Protein AF-A0A2V9TB57-F1 (afdb_monomer)

Nearest PDB structures (foldseek):
  3kgw-assembly1_B  TM=5.598E-01  e=7.700E-01  Mus musculus
  1j04-assembly1_A  TM=5.989E-01  e=1.739E+00  Homo sapiens
  4cbs-assembly1_A-2  TM=5.830E-01  e=2.796E+00  Homo sapiens
  5luc-assembly1_A  TM=5.199E-01  e=5.511E+00  Homo sapiens
  4z4q-assembly1_B  TM=3.161E-01  e=8.863E+00  Streptococcus pneumoniae TIGR4

Sequence (65 aa):
MKSGRVRPPVLPKQSLAGIRILVGRARHQASALSADLRKLGADVIEIPFIEIHKPR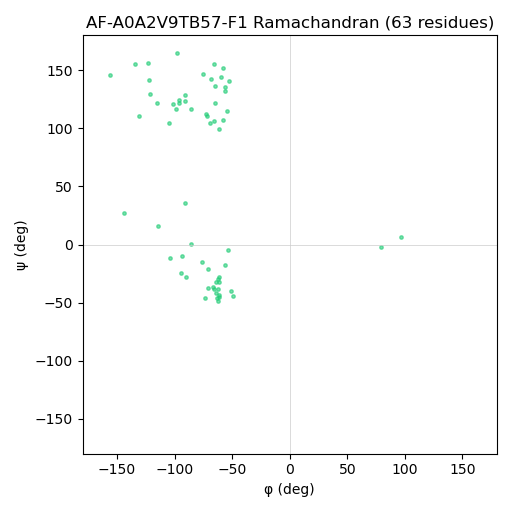SYQPLDSAL

Solvent-accessible surface area (backbone atoms only — not comparable to full-atom values): 4197 Å² total; per-residue (Å²): 132,84,81,75,78,75,76,74,80,84,71,59,76,49,75,34,55,90,40,77,44,80,42,65,35,33,66,89,60,34,56,65,55,46,53,56,43,42,61,23,36,26,48,72,46,81,45,66,72,48,80,92,73,85,70,97,64,62,62,74,58,66,75,72,111

pLDDT: mean 87.48, std 13.94, range [44.28, 97.81]

Structure (mmCIF, N/CA/C/O backbone):
data_AF-A0A2V9TB57-F1
#
_entry.id   AF-A0A2V9TB57-F1
#
loop_
_atom_site.group_PDB
_atom_site.id
_atom_site.type_symbol
_atom_site.label_atom_id
_atom_site.label_alt_id
_atom_site.label_comp_id
_atom_site.label_asym_id
_atom_site.label_entity_id
_atom_site.label_seq_id
_atom_site.pdbx_PDB_ins_code
_atom_site.Cartn_x
_atom_site.Cartn_y
_atom_site.Cartn_z
_atom_site.occupancy
_atom_site.B_iso_or_equiv
_atom_site.auth_seq_id
_atom_site.auth_comp_id
_atom_site.auth_asym_id
_atom_site.auth_atom_id
_atom_site.pdbx_PDB_model_num
ATOM 1 N N . MET A 1 1 ? 30.321 2.534 6.106 1.00 44.28 1 MET A N 1
ATOM 2 C CA . MET A 1 1 ? 29.757 3.591 6.978 1.00 44.28 1 MET A CA 1
ATOM 3 C C . MET A 1 1 ? 28.265 3.316 7.135 1.00 44.28 1 MET A C 1
ATOM 5 O O . MET A 1 1 ? 27.573 3.226 6.131 1.00 44.28 1 MET A O 1
ATOM 9 N N . LYS A 1 2 ? 27.797 2.990 8.348 1.00 45.41 2 LYS A N 1
ATOM 10 C CA . LYS A 1 2 ? 26.454 2.428 8.582 1.00 45.41 2 LYS A CA 1
ATOM 11 C C . LYS A 1 2 ? 25.387 3.515 8.399 1.00 45.41 2 LYS A C 1
ATOM 13 O O . 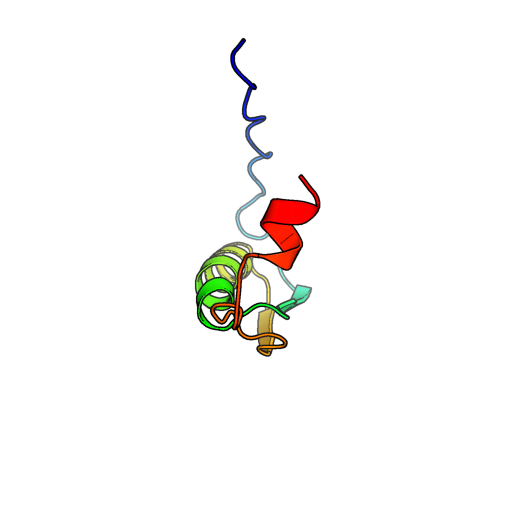LYS A 1 2 ? 25.323 4.435 9.204 1.00 45.41 2 LYS A O 1
ATOM 18 N N . SER A 1 3 ? 24.567 3.388 7.355 1.00 49.16 3 SER A N 1
ATOM 19 C CA . SER A 1 3 ? 23.346 4.179 7.170 1.00 49.16 3 SER A CA 1
ATOM 20 C C . SER A 1 3 ? 22.437 3.961 8.382 1.00 49.16 3 SER A C 1
ATOM 22 O O . SER A 1 3 ? 21.915 2.863 8.603 1.00 49.16 3 SER A O 1
ATOM 24 N N . GLY A 1 4 ? 22.347 4.979 9.237 1.00 50.66 4 GLY A N 1
ATOM 25 C CA . GLY A 1 4 ? 21.484 4.976 10.405 1.00 50.66 4 GLY A CA 1
ATOM 26 C C . GLY A 1 4 ? 20.037 4.950 9.942 1.00 50.66 4 GLY A C 1
ATOM 27 O O . GLY A 1 4 ? 19.524 5.955 9.459 1.00 50.66 4 GLY A O 1
ATOM 28 N N . ARG A 1 5 ? 19.366 3.802 10.088 1.00 63.44 5 ARG A N 1
ATOM 29 C CA . ARG A 1 5 ? 17.905 3.747 9.992 1.00 63.44 5 ARG A CA 1
ATOM 30 C C . ARG A 1 5 ? 17.348 4.635 11.099 1.00 63.44 5 ARG A C 1
ATOM 32 O O . ARG A 1 5 ? 17.303 4.221 12.257 1.00 63.44 5 ARG A O 1
ATOM 39 N N . VAL A 1 6 ? 16.963 5.856 10.740 1.00 64.88 6 VAL A N 1
ATOM 40 C CA . VAL A 1 6 ? 16.166 6.735 11.593 1.00 64.88 6 VAL A CA 1
ATOM 41 C C . VAL A 1 6 ? 14.924 5.936 11.965 1.00 64.88 6 VAL A C 1
ATOM 43 O O . VAL A 1 6 ? 14.163 5.522 11.088 1.00 64.88 6 VAL A O 1
ATOM 46 N N . ARG A 1 7 ? 14.766 5.613 13.252 1.00 62.25 7 ARG A N 1
ATOM 47 C CA . ARG A 1 7 ? 13.548 4.950 13.716 1.00 62.25 7 ARG A CA 1
ATOM 48 C C . ARG A 1 7 ? 12.407 5.943 13.503 1.00 62.25 7 ARG A C 1
ATOM 50 O O . ARG A 1 7 ? 12.507 7.052 14.027 1.00 62.25 7 ARG A O 1
ATOM 57 N N . PRO A 1 8 ? 11.364 5.593 12.734 1.00 63.31 8 PRO A N 1
ATOM 58 C CA . PRO A 1 8 ? 10.222 6.479 12.599 1.00 63.31 8 PRO A CA 1
ATOM 59 C C . PRO A 1 8 ? 9.609 6.718 13.989 1.00 63.31 8 PRO A C 1
ATOM 61 O O . PRO A 1 8 ? 9.633 5.806 14.826 1.00 63.31 8 PRO A O 1
ATOM 64 N N . PRO A 1 9 ? 9.104 7.934 14.263 1.00 68.00 9 PRO A N 1
ATOM 65 C CA . PRO A 1 9 ? 8.452 8.234 15.529 1.00 68.00 9 PRO A CA 1
ATOM 66 C C . PRO A 1 9 ? 7.298 7.255 15.754 1.00 68.00 9 PRO A C 1
ATOM 68 O O . PRO A 1 9 ? 6.531 6.955 14.837 1.00 68.00 9 PRO A O 1
ATOM 71 N N . VAL A 1 10 ? 7.193 6.731 16.977 1.00 70.81 10 VAL A N 1
ATOM 72 C CA . VAL A 1 10 ? 6.087 5.850 17.358 1.00 70.81 10 VAL A CA 1
ATOM 73 C C . VAL A 1 10 ? 4.826 6.702 17.400 1.00 70.81 10 VAL A C 1
ATOM 75 O O . VAL A 1 10 ? 4.638 7.504 18.312 1.00 70.81 10 VAL A O 1
ATOM 78 N N . LEU A 1 11 ? 3.979 6.555 16.384 1.00 68.50 11 LEU A N 1
ATOM 79 C CA . LEU A 1 11 ? 2.682 7.208 16.361 1.00 68.50 11 LEU A CA 1
ATOM 80 C C . LEU A 1 11 ? 1.772 6.587 17.436 1.00 68.50 11 LEU A C 1
ATOM 82 O O . LEU A 1 11 ? 1.807 5.369 17.643 1.00 68.50 11 LEU A O 1
ATOM 86 N N . PRO A 1 12 ? 0.941 7.392 18.120 1.00 77.56 12 PRO A N 1
ATOM 87 C CA . PRO A 1 12 ? -0.044 6.869 19.057 1.00 77.56 12 PRO A CA 1
ATOM 88 C C . PRO A 1 12 ? -0.996 5.896 18.347 1.00 77.56 12 PRO A C 1
ATOM 90 O O . PRO A 1 12 ? -1.258 6.026 17.148 1.00 77.56 12 PRO A O 1
ATOM 93 N N . LYS A 1 13 ? -1.539 4.934 19.108 1.00 74.62 13 LYS A N 1
ATOM 94 C CA . LYS A 1 13 ? -2.347 3.783 18.642 1.00 74.62 13 LYS A CA 1
ATOM 95 C C . LYS A 1 13 ? -3.571 4.117 17.763 1.00 74.62 13 LYS A C 1
ATOM 97 O O . LYS A 1 13 ? -4.219 3.197 17.289 1.00 74.62 13 LYS A O 1
ATOM 102 N N . GLN A 1 14 ? -3.899 5.390 17.554 1.00 87.19 14 GLN A N 1
ATOM 103 C CA . GLN A 1 14 ? -5.045 5.868 16.772 1.00 87.19 14 GLN A CA 1
ATOM 104 C C . GLN A 1 14 ? -4.731 7.152 15.986 1.00 87.19 14 GLN A C 1
ATOM 106 O O . GLN A 1 14 ? -5.609 7.969 15.728 1.00 87.19 14 GLN A O 1
ATOM 111 N N . SER A 1 15 ? -3.465 7.369 15.628 1.00 93.75 15 SER A N 1
ATOM 112 C CA . SER A 1 15 ? -3.033 8.577 14.903 1.00 93.75 15 SER A CA 1
ATOM 113 C C . SER A 1 15 ? -3.763 8.840 13.578 1.00 93.75 15 SER A C 1
ATOM 115 O O . SER A 1 15 ? -3.720 9.967 13.095 1.00 93.75 15 SER A O 1
ATOM 117 N N . LEU A 1 16 ? -4.431 7.836 13.000 1.00 95.50 16 LEU A N 1
ATOM 118 C CA . LEU A 1 16 ? -5.185 7.948 11.750 1.00 95.50 16 LEU A CA 1
ATOM 119 C C . LEU A 1 16 ? -6.698 7.740 11.934 1.00 95.50 16 L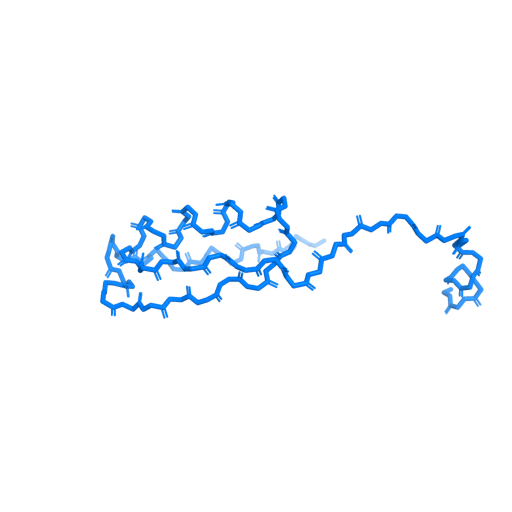EU A C 1
ATOM 121 O O . LEU A 1 16 ? -7.405 7.509 10.953 1.00 95.50 16 LEU A O 1
ATOM 125 N N . ALA A 1 17 ? -7.209 7.804 13.168 1.00 95.81 17 ALA A N 1
ATOM 126 C CA . ALA A 1 17 ? -8.637 7.658 13.433 1.00 95.81 17 ALA A CA 1
ATOM 127 C C . ALA A 1 17 ? -9.472 8.678 12.641 1.00 95.81 17 ALA A C 1
ATOM 129 O O . ALA A 1 17 ? -9.174 9.870 12.621 1.00 95.81 17 ALA A O 1
ATOM 130 N N . GLY A 1 18 ? -10.526 8.193 11.980 1.00 95.38 18 GLY A N 1
ATOM 131 C CA . GLY A 1 18 ? -11.425 9.015 11.163 1.00 95.38 18 GLY A CA 1
ATOM 132 C C . GLY A 1 18 ? -10.890 9.368 9.770 1.00 95.38 18 GLY A C 1
ATOM 133 O O . GLY A 1 18 ? -11.607 9.995 8.993 1.00 95.38 18 GLY A O 1
ATOM 134 N N . ILE A 1 19 ? -9.669 8.949 9.421 1.00 97.44 19 ILE A N 1
ATOM 135 C CA . ILE A 1 19 ? -9.092 9.182 8.094 1.00 97.44 19 ILE A CA 1
ATOM 136 C C . ILE A 1 19 ? -9.420 8.004 7.179 1.00 97.44 19 ILE A C 1
ATOM 138 O O . ILE A 1 19 ? -9.142 6.849 7.505 1.00 97.44 19 ILE A O 1
ATOM 142 N N . ARG A 1 20 ? -9.960 8.310 5.995 1.00 97.75 20 ARG A N 1
ATOM 143 C CA . ARG A 1 20 ? -10.147 7.341 4.914 1.00 97.75 20 ARG A CA 1
ATOM 144 C C . ARG A 1 20 ? -8.986 7.420 3.926 1.00 97.75 20 ARG A C 1
ATOM 146 O O . ARG A 1 20 ? -8.708 8.488 3.387 1.00 97.75 20 ARG A O 1
ATOM 153 N N . ILE A 1 21 ? -8.318 6.296 3.682 1.00 96.88 21 ILE A N 1
ATOM 154 C CA . ILE A 1 21 ? -7.107 6.208 2.857 1.00 96.88 21 ILE A CA 1
ATOM 155 C C . ILE A 1 21 ? -7.341 5.252 1.688 1.00 96.88 21 ILE A C 1
ATOM 157 O O . ILE A 1 21 ? -7.751 4.107 1.874 1.00 96.88 21 ILE A O 1
ATOM 161 N N . LEU A 1 22 ? -7.022 5.716 0.479 1.00 96.81 22 LEU A N 1
ATOM 162 C CA . LEU A 1 22 ? -6.976 4.889 -0.722 1.00 96.81 22 LEU A CA 1
ATOM 163 C C . LEU A 1 22 ? -5.563 4.324 -0.921 1.00 96.81 22 LEU A C 1
ATOM 165 O O . LEU A 1 22 ? -4.597 5.079 -1.038 1.00 96.81 22 LEU A O 1
ATOM 169 N N . VAL A 1 23 ? -5.439 3.002 -1.012 1.00 95.88 23 VAL A N 1
ATOM 170 C CA . VAL A 1 23 ? -4.169 2.313 -1.276 1.00 95.88 23 VAL A CA 1
ATOM 171 C C . VAL A 1 23 ? -4.140 1.812 -2.720 1.00 95.88 23 VAL A C 1
ATOM 173 O O . VAL A 1 23 ? -4.756 0.802 -3.050 1.00 95.88 23 VAL A O 1
ATOM 176 N N . GLY A 1 24 ? -3.379 2.518 -3.563 1.00 94.69 24 GLY A N 1
ATOM 177 C CA . GLY A 1 24 ? -3.193 2.261 -5.000 1.00 94.69 24 GLY A CA 1
ATOM 178 C C . GLY A 1 24 ? -2.008 1.349 -5.355 1.00 94.69 24 GLY A C 1
ATOM 179 O O . GLY A 1 24 ? -1.298 1.621 -6.320 1.00 94.69 24 GLY A O 1
ATOM 180 N N . ARG A 1 25 ? -1.687 0.335 -4.540 1.00 92.62 25 ARG A N 1
ATOM 181 C CA . ARG A 1 25 ? -0.484 -0.510 -4.734 1.00 92.62 25 ARG A CA 1
ATOM 182 C C . ARG A 1 25 ? -0.782 -1.823 -5.449 1.00 92.62 25 ARG A C 1
ATOM 184 O O . ARG A 1 25 ? -1.925 -2.259 -5.502 1.00 92.62 25 ARG A O 1
ATOM 191 N N . ALA A 1 26 ? 0.266 -2.489 -5.944 1.00 91.56 26 ALA A N 1
ATOM 192 C CA . ALA A 1 26 ? 0.152 -3.864 -6.422 1.00 91.56 26 ALA A CA 1
ATOM 193 C C . ALA 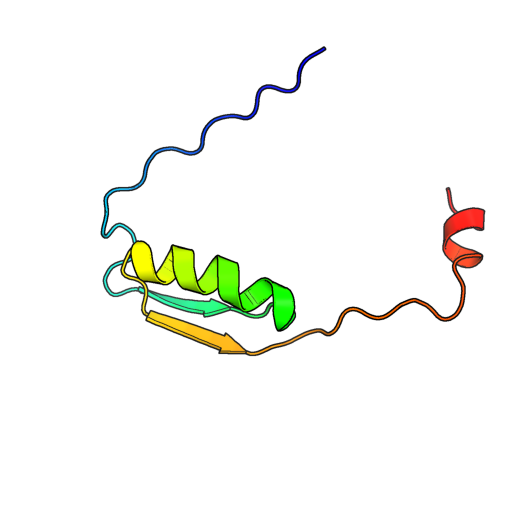A 1 26 ? -0.492 -4.753 -5.350 1.00 91.56 26 ALA A C 1
ATOM 195 O O . ALA A 1 26 ? -0.180 -4.620 -4.164 1.00 91.56 26 ALA A O 1
ATOM 196 N N . ARG A 1 27 ? -1.360 -5.683 -5.765 1.00 88.25 27 ARG A N 1
ATOM 197 C CA . ARG A 1 27 ? -2.176 -6.508 -4.854 1.00 88.25 27 ARG A CA 1
ATOM 198 C C . ARG A 1 27 ? -1.357 -7.165 -3.735 1.00 88.25 27 ARG A C 1
ATOM 200 O O . ARG A 1 27 ? -1.750 -7.110 -2.576 1.00 88.25 27 ARG A O 1
ATOM 207 N N . HIS A 1 28 ? -0.191 -7.722 -4.064 1.00 88.50 28 HIS A N 1
ATOM 208 C CA . HIS A 1 28 ? 0.687 -8.383 -3.092 1.00 88.50 28 HIS A CA 1
ATOM 209 C C . HIS A 1 28 ? 1.373 -7.414 -2.106 1.00 88.50 28 HIS A C 1
ATOM 211 O O . HIS A 1 28 ? 1.781 -7.831 -1.028 1.00 88.50 28 HIS A O 1
ATOM 217 N N . GLN A 1 29 ? 1.489 -6.125 -2.444 1.00 89.50 29 GLN A N 1
ATOM 218 C CA . GLN A 1 29 ? 2.066 -5.090 -1.575 1.00 89.50 29 GLN A CA 1
ATOM 219 C C . GLN A 1 29 ? 1.004 -4.341 -0.760 1.00 89.50 29 GLN A C 1
ATOM 221 O O . GLN A 1 29 ? 1.318 -3.781 0.290 1.00 89.50 29 GLN A O 1
ATOM 226 N N . ALA A 1 30 ? -0.241 -4.302 -1.244 1.00 90.69 30 ALA A N 1
ATOM 227 C CA . ALA A 1 30 ? -1.323 -3.534 -0.634 1.00 90.69 30 ALA A CA 1
ATOM 228 C C . ALA A 1 30 ? -1.713 -4.064 0.755 1.00 90.69 30 ALA A C 1
ATOM 230 O O . ALA A 1 30 ? -1.954 -3.266 1.660 1.00 90.69 30 ALA A O 1
ATOM 231 N N . SER A 1 31 ? -1.715 -5.387 0.946 1.00 89.31 31 SER A N 1
ATOM 232 C CA . SER A 1 31 ? -2.219 -6.019 2.174 1.00 89.3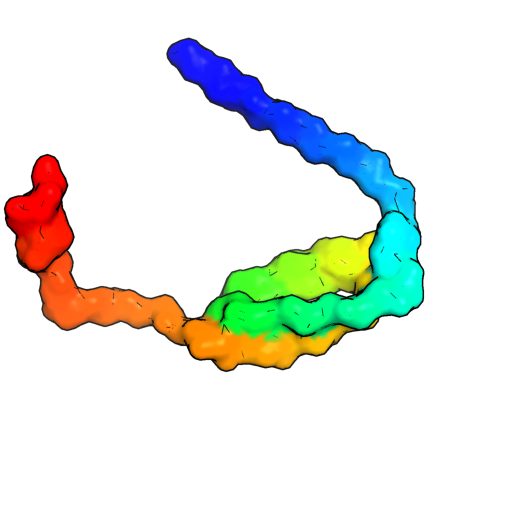1 31 SER A CA 1
ATOM 233 C C . SER A 1 31 ? -1.426 -5.624 3.428 1.00 89.31 31 SER A C 1
ATOM 235 O O . SER A 1 31 ? -2.018 -5.191 4.416 1.00 89.31 31 SER A O 1
ATOM 237 N N . ALA A 1 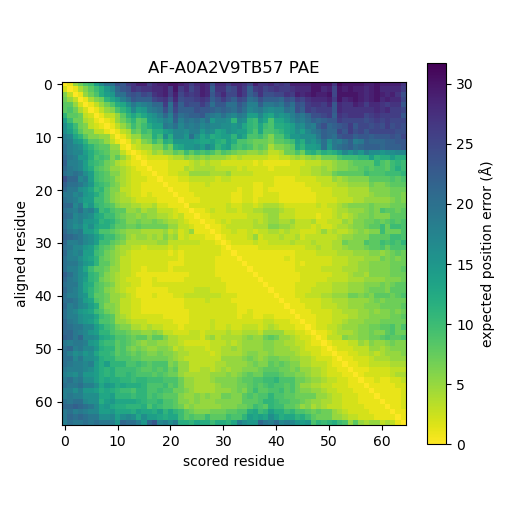32 ? -0.089 -5.695 3.378 1.00 92.25 32 ALA A N 1
ATOM 238 C CA . ALA A 1 32 ? 0.762 -5.368 4.526 1.00 92.25 32 ALA A CA 1
ATOM 239 C C . ALA A 1 32 ? 0.623 -3.894 4.940 1.00 92.25 32 ALA A C 1
ATOM 241 O O . ALA A 1 32 ? 0.405 -3.594 6.112 1.00 92.25 32 ALA A O 1
ATOM 242 N N . LEU A 1 33 ? 0.660 -2.980 3.963 1.00 93.75 33 LEU A N 1
ATOM 243 C CA . LEU A 1 33 ? 0.475 -1.550 4.212 1.00 93.75 33 LEU A CA 1
ATOM 244 C C . LEU A 1 33 ? -0.910 -1.257 4.803 1.00 93.75 33 LEU A C 1
ATOM 246 O O . LEU A 1 33 ? -1.032 -0.519 5.777 1.00 93.75 33 LEU A O 1
ATOM 250 N N . SER A 1 34 ? -1.955 -1.858 4.238 1.00 95.44 34 SER A N 1
ATOM 251 C CA . SER A 1 34 ? -3.331 -1.629 4.678 1.00 95.44 34 SER A CA 1
ATOM 252 C C . SER A 1 34 ? -3.578 -2.156 6.089 1.00 95.44 34 SER A C 1
ATOM 254 O O . SER A 1 34 ? -4.281 -1.514 6.866 1.00 95.44 34 SER A O 1
ATOM 256 N N . ALA A 1 35 ? -2.969 -3.287 6.458 1.00 94.81 35 ALA A N 1
ATOM 257 C CA . ALA A 1 35 ? -3.032 -3.808 7.820 1.00 94.81 35 ALA A CA 1
ATOM 258 C C . ALA A 1 35 ? -2.422 -2.829 8.836 1.00 94.81 35 ALA A C 1
ATOM 260 O O . ALA A 1 35 ? -3.014 -2.593 9.888 1.00 94.81 35 ALA A O 1
ATOM 261 N N . ASP A 1 36 ? -1.276 -2.228 8.520 1.00 94.19 36 ASP A N 1
ATOM 262 C CA . ASP A 1 36 ? -0.617 -1.278 9.420 1.00 94.19 36 ASP A CA 1
ATOM 263 C C . ASP A 1 36 ? -1.379 0.050 9.531 1.00 94.19 36 ASP A C 1
ATOM 265 O O . ASP A 1 36 ? -1.528 0.579 10.631 1.00 94.19 36 ASP A O 1
ATOM 269 N N . LEU A 1 37 ? -1.961 0.542 8.435 1.00 95.25 37 LEU A N 1
ATOM 270 C CA . LEU A 1 37 ? -2.832 1.723 8.457 1.00 95.25 37 LEU A CA 1
ATOM 271 C C . LEU A 1 37 ? -4.108 1.487 9.284 1.00 95.25 37 LEU A C 1
ATOM 273 O O . LEU A 1 37 ? -4.483 2.338 10.093 1.00 95.25 37 LEU A O 1
ATOM 277 N N . ARG A 1 38 ? -4.738 0.310 9.153 1.00 95.19 38 ARG A N 1
ATOM 278 C CA . ARG A 1 38 ? -5.908 -0.076 9.965 1.00 95.19 38 ARG A CA 1
ATOM 279 C C . ARG A 1 38 ? -5.566 -0.156 11.455 1.00 95.19 38 ARG A C 1
ATOM 281 O O . ARG A 1 38 ? -6.353 0.303 12.278 1.00 95.19 38 ARG A O 1
ATOM 288 N N . LYS A 1 39 ? -4.377 -0.656 11.825 1.00 94.94 39 LYS A N 1
ATOM 289 C CA . LYS A 1 39 ? -3.903 -0.659 13.229 1.00 94.94 39 LYS A CA 1
ATOM 290 C C . LYS A 1 39 ? -3.756 0.748 13.813 1.00 94.94 39 LYS A C 1
ATOM 292 O O . LYS A 1 39 ? -3.864 0.900 15.024 1.00 94.94 39 LYS A O 1
ATOM 297 N N . LEU A 1 40 ? -3.501 1.751 12.972 1.00 95.56 40 LEU A N 1
ATOM 298 C CA . LEU A 1 40 ? -3.435 3.161 13.364 1.00 95.56 40 LEU A CA 1
ATOM 299 C C . LEU A 1 40 ? -4.811 3.853 13.362 1.00 95.56 40 LEU A C 1
ATOM 301 O O . LEU A 1 40 ? -4.880 5.039 13.680 1.00 95.56 40 LEU A O 1
ATOM 305 N N . GLY A 1 41 ? -5.892 3.139 13.030 1.00 95.38 41 GLY A N 1
ATOM 306 C CA . GLY A 1 41 ? -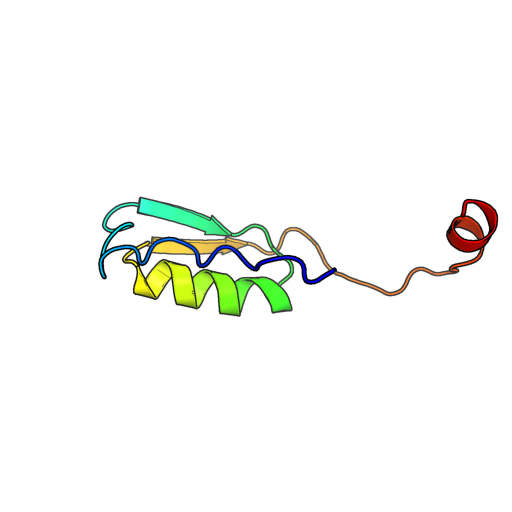7.269 3.639 13.070 1.00 95.38 41 GLY A CA 1
ATOM 307 C C . GLY A 1 41 ? -7.828 4.151 11.740 1.00 95.38 41 GLY A C 1
ATOM 308 O O . GLY A 1 41 ? -8.934 4.687 11.736 1.00 95.38 41 GLY A O 1
ATOM 309 N N . ALA A 1 42 ? -7.105 3.995 10.627 1.00 97.31 42 ALA A N 1
ATOM 310 C CA . ALA A 1 42 ? -7.598 4.417 9.317 1.00 97.31 42 ALA A CA 1
ATOM 311 C C . ALA A 1 42 ? -8.659 3.460 8.747 1.00 97.31 42 ALA A C 1
ATOM 313 O O . ALA A 1 42 ? -8.560 2.237 8.892 1.00 97.31 42 ALA A O 1
ATOM 314 N N . ASP A 1 43 ? -9.609 4.020 7.999 1.00 97.81 43 ASP A N 1
ATOM 315 C CA . ASP A 1 43 ? -10.486 3.284 7.085 1.00 97.81 43 ASP A CA 1
ATOM 316 C C . ASP A 1 43 ? -9.780 3.144 5.727 1.00 97.81 43 ASP A C 1
ATOM 318 O O . ASP A 1 43 ? -9.459 4.142 5.081 1.00 97.81 43 ASP A O 1
ATOM 322 N N . VAL A 1 44 ? -9.475 1.916 5.304 1.00 97.19 44 VAL A N 1
ATOM 323 C CA . VAL A 1 44 ? -8.601 1.666 4.146 1.00 97.19 44 VAL A CA 1
ATOM 324 C C . VAL A 1 44 ? -9.350 0.986 3.012 1.00 97.19 44 VAL A C 1
ATOM 326 O O . VAL A 1 44 ? -9.814 -0.150 3.163 1.00 97.19 44 VAL A O 1
ATOM 329 N N . ILE A 1 45 ? -9.350 1.645 1.851 1.00 96.38 45 ILE A N 1
ATOM 330 C CA . ILE A 1 45 ? -9.857 1.126 0.579 1.00 96.38 45 ILE A CA 1
ATOM 331 C C . ILE A 1 45 ? -8.666 0.677 -0.269 1.00 96.38 45 ILE A C 1
ATOM 333 O O . ILE A 1 45 ? -7.786 1.470 -0.596 1.00 96.38 45 ILE A O 1
ATOM 337 N N . GLU A 1 46 ? -8.640 -0.597 -0.644 1.00 95.25 46 GLU A N 1
ATOM 338 C CA . GLU A 1 46 ? -7.594 -1.168 -1.495 1.00 95.25 46 GLU A CA 1
ATOM 339 C C . GLU A 1 46 ? -8.059 -1.184 -2.954 1.00 95.25 46 GLU A C 1
ATOM 341 O O . GLU A 1 46 ? -9.067 -1.815 -3.273 1.00 95.25 46 GLU A O 1
ATOM 346 N N . ILE A 1 47 ? -7.317 -0.522 -3.849 1.00 94.38 47 ILE A N 1
ATOM 347 C CA . ILE A 1 47 ? -7.554 -0.594 -5.297 1.00 94.38 47 ILE A CA 1
ATOM 348 C C . ILE A 1 47 ? -6.222 -0.889 -5.999 1.00 94.38 47 ILE A C 1
ATOM 350 O O . ILE A 1 47 ? -5.337 -0.035 -6.018 1.00 94.38 47 ILE A O 1
ATOM 354 N N . PRO A 1 48 ? -6.036 -2.085 -6.582 1.00 90.62 48 PRO A N 1
ATOM 355 C CA . PRO A 1 48 ? -4.790 -2.418 -7.256 1.00 90.62 48 PRO A CA 1
ATOM 356 C C . PRO A 1 48 ? -4.656 -1.647 -8.574 1.00 90.62 48 PRO A C 1
ATOM 358 O O . PRO A 1 48 ? -5.388 -1.911 -9.521 1.00 90.62 48 PRO A O 1
ATOM 361 N N . PHE A 1 49 ? -3.719 -0.695 -8.632 1.00 91.06 49 PHE A N 1
ATOM 362 C CA . PHE A 1 49 ? -3.492 0.137 -9.827 1.00 91.06 49 PHE A CA 1
ATOM 363 C C . PHE A 1 49 ? -2.474 -0.461 -10.798 1.00 91.06 49 PHE A C 1
ATOM 365 O O . PHE A 1 49 ? -2.521 -0.180 -11.991 1.00 91.06 49 PHE A O 1
ATOM 372 N N . ILE A 1 50 ? -1.531 -1.253 -10.287 1.00 90.62 50 ILE A N 1
ATOM 373 C CA . ILE A 1 50 ? -0.421 -1.801 -11.068 1.00 90.62 50 ILE A CA 1
ATOM 374 C C . ILE A 1 50 ? -0.221 -3.283 -10.768 1.00 90.62 50 ILE A C 1
ATOM 376 O O . ILE A 1 50 ? -0.524 -3.761 -9.671 1.00 90.62 50 ILE A O 1
ATOM 380 N N . GLU A 1 51 ? 0.366 -3.991 -11.725 1.00 91.00 51 GLU A N 1
ATOM 381 C CA . GLU A 1 51 ? 0.856 -5.353 -11.558 1.00 91.00 51 GLU A CA 1
ATOM 382 C C . GLU A 1 51 ? 2.351 -5.398 -11.887 1.00 91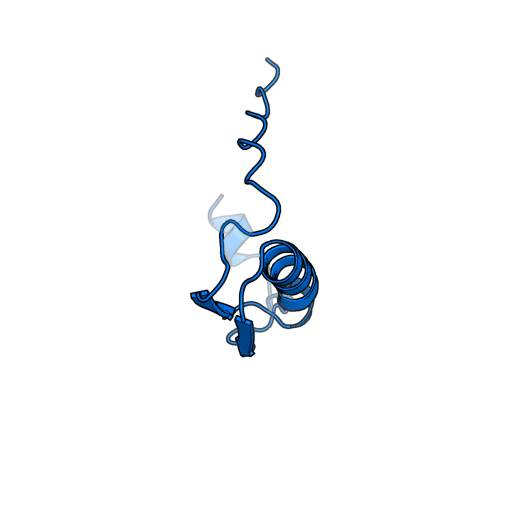.00 51 GLU A C 1
ATOM 384 O O . GLU A 1 51 ? 2.819 -4.699 -12.786 1.00 91.00 51 GLU A O 1
ATOM 389 N N . ILE A 1 52 ? 3.113 -6.184 -11.124 1.00 88.12 52 ILE A N 1
ATOM 390 C CA . ILE A 1 52 ? 4.554 -6.331 -11.334 1.00 88.12 52 ILE A CA 1
ATOM 391 C C . ILE A 1 52 ? 4.787 -7.620 -12.112 1.00 88.12 52 ILE A C 1
ATOM 393 O O . ILE A 1 52 ? 4.530 -8.706 -11.599 1.00 88.12 52 ILE A O 1
ATOM 397 N N . HIS A 1 53 ? 5.329 -7.479 -13.319 1.00 90.75 53 HIS A N 1
ATOM 398 C CA . HIS A 1 53 ? 5.707 -8.584 -14.197 1.00 90.75 53 HIS A CA 1
ATOM 399 C C . HIS A 1 53 ? 7.183 -8.505 -14.564 1.00 90.75 53 HIS A C 1
ATOM 401 O O . HIS A 1 53 ? 7.785 -7.429 -14.552 1.00 90.75 53 HIS A O 1
ATOM 407 N N . LYS A 1 54 ? 7.768 -9.649 -14.933 1.00 92.81 54 LYS A N 1
ATOM 408 C CA . LYS A 1 54 ? 9.100 -9.653 -15.543 1.00 92.81 54 LYS A CA 1
ATOM 409 C C . LYS A 1 54 ? 9.043 -8.929 -16.898 1.00 92.81 54 LYS A C 1
ATOM 411 O O . LYS A 1 54 ? 8.108 -9.174 -17.665 1.00 92.81 54 LYS A O 1
ATOM 416 N N . PRO A 1 55 ? 10.023 -8.065 -17.219 1.00 93.31 55 PRO A N 1
ATOM 417 C CA . PRO A 1 55 ? 10.119 -7.483 -18.546 1.00 93.31 55 PRO A CA 1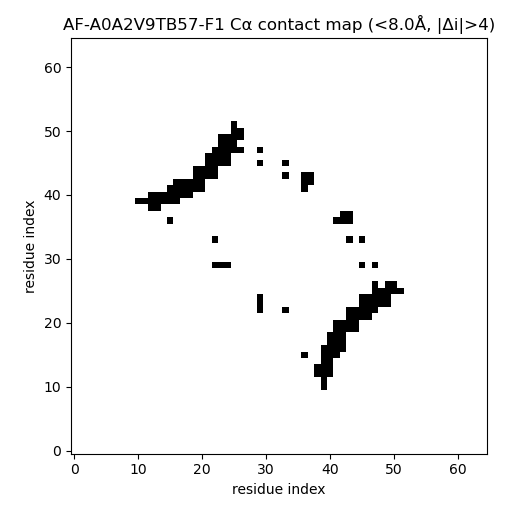
ATOM 418 C C . PRO A 1 55 ? 10.426 -8.582 -19.568 1.00 93.31 55 PRO A C 1
ATOM 420 O O . PRO A 1 55 ? 11.013 -9.613 -19.240 1.00 93.31 55 PRO A O 1
ATOM 423 N N . ARG A 1 56 ? 10.065 -8.344 -20.832 1.00 95.50 56 ARG A N 1
ATOM 424 C CA . ARG A 1 56 ? 10.382 -9.277 -21.928 1.00 95.50 56 ARG A CA 1
ATOM 425 C C . ARG A 1 56 ? 11.892 -9.445 -22.132 1.00 95.50 56 ARG A C 1
ATOM 427 O O . ARG A 1 56 ? 12.328 -10.493 -22.587 1.00 95.50 56 ARG A O 1
ATOM 434 N N . SER A 1 57 ? 12.672 -8.413 -21.815 1.00 96.94 57 SER A N 1
ATOM 435 C CA . SER A 1 57 ? 14.133 -8.425 -21.859 1.00 96.94 57 SER A CA 1
ATOM 436 C C . SER A 1 57 ? 14.698 -7.371 -20.908 1.00 96.94 57 SER A C 1
ATOM 438 O O . SER A 1 57 ? 14.103 -6.304 -20.751 1.00 96.94 57 SER A O 1
ATOM 440 N N . TYR A 1 58 ? 15.849 -7.673 -20.306 1.00 96.00 58 TYR A N 1
ATOM 441 C CA . TYR A 1 58 ? 16.625 -6.747 -19.474 1.00 96.00 58 TYR A CA 1
ATOM 442 C C . TYR A 1 58 ? 17.715 -5.997 -20.259 1.00 96.00 58 TYR A C 1
ATOM 444 O O . TYR A 1 58 ? 18.236 -5.007 -19.763 1.00 96.00 58 TYR A O 1
ATOM 452 N N . GLN A 1 59 ? 17.981 -6.382 -21.514 1.00 97.06 59 GLN A N 1
ATOM 453 C CA . GLN A 1 59 ? 19.025 -5.777 -22.356 1.00 97.06 59 GLN A CA 1
ATOM 454 C C . GLN A 1 59 ? 18.966 -4.236 -22.446 1.00 97.06 59 GLN A C 1
ATOM 456 O O . GLN A 1 59 ? 20.026 -3.613 -22.385 1.00 97.06 59 GLN A O 1
ATOM 461 N N . PRO A 1 60 ? 17.781 -3.585 -22.547 1.00 95.75 60 PRO A N 1
ATOM 462 C CA . PRO A 1 60 ? 17.718 -2.122 -22.567 1.00 95.75 60 PRO A CA 1
ATOM 463 C C . PRO A 1 60 ? 18.203 -1.467 -21.268 1.00 95.75 60 PRO A C 1
ATOM 465 O O . PRO A 1 60 ? 18.744 -0.369 -21.316 1.00 95.75 60 PRO A O 1
ATOM 468 N N . LEU A 1 61 ? 18.006 -2.125 -20.121 1.00 94.50 61 LEU A N 1
ATOM 469 C CA . LEU A 1 61 ? 18.501 -1.649 -18.831 1.00 94.50 61 LEU A CA 1
ATOM 470 C C . LEU A 1 61 ? 20.016 -1.844 -18.734 1.00 94.50 61 LEU A C 1
ATOM 472 O O . LEU A 1 61 ? 20.715 -0.908 -18.364 1.00 94.50 61 LEU A O 1
ATOM 476 N N . ASP A 1 62 ? 20.507 -3.029 -19.112 1.00 96.25 62 ASP A N 1
ATOM 477 C CA . ASP A 1 62 ? 21.936 -3.372 -19.067 1.00 96.25 62 ASP A CA 1
ATOM 478 C C . ASP A 1 62 ? 22.777 -2.467 -19.976 1.00 96.25 62 ASP A C 1
ATOM 480 O O . ASP A 1 62 ? 23.921 -2.166 -19.669 1.00 96.25 62 ASP A O 1
ATOM 484 N N . SER A 1 63 ? 22.209 -2.010 -21.094 1.00 96.56 63 SER A N 1
ATOM 485 C CA . SER A 1 63 ? 22.890 -1.086 -22.011 1.00 96.56 63 SER A CA 1
ATOM 486 C C . SER A 1 63 ? 22.941 0.359 -21.493 1.00 96.56 63 SER A C 1
ATOM 488 O O . SER A 1 63 ? 23.660 1.176 -22.063 1.00 96.56 63 SER A O 1
ATOM 490 N N . ALA A 1 64 ? 22.132 0.700 -20.484 1.00 95.31 64 ALA A N 1
ATOM 491 C CA . ALA A 1 64 ? 21.949 2.066 -19.992 1.00 95.31 64 ALA A CA 1
ATOM 492 C C . ALA A 1 64 ? 22.671 2.360 -18.664 1.00 95.31 64 ALA A C 1
ATOM 494 O O . ALA A 1 64 ? 22.730 3.526 -18.267 1.00 95.31 64 ALA A O 1
ATOM 495 N N . LEU A 1 65 ? 23.175 1.332 -17.976 1.00 88.38 65 LEU A N 1
ATOM 496 C CA . LEU A 1 65 ? 23.911 1.417 -16.708 1.00 88.38 65 LEU A CA 1
ATOM 497 C C . LEU A 1 65 ? 25.381 1.047 -16.912 1.00 88.38 65 LEU A C 1
ATOM 499 O O . LEU A 1 65 ? 26.214 1.640 -16.192 1.00 88.38 65 LEU A O 1
#

Foldseek 3Di:
DDDDPPDPPDDPQQNQAPAEDEAAAAPVPRVVVQVVSVSNHYRYDYDHNDHDDDDPDCVVVVVVD

Radius of gyration: 17.5 Å; Cα contacts (8 Å, |Δi|>4): 72; chains: 1; bounding box: 41×19×42 Å

Secondary structure (DSSP, 8-state):
------PPP---TTTTTT-EEEE-S-HHHHHHHHHHHHHTT-EEEE---------S-SHHHHTT-

Mean predicted aligned error: 8.41 Å